Protein AF-A0A972WQ09-F1 (afdb_monomer_lite)

Foldseek 3Di:
DVPDPVVVVVVVVVVVCVVCVVVVVVVVVVVVVVVVVVVVVVVVVVVVVVVVVVVVVVVVVVVVVVVVVVVVVVVVVVVVVVVVCVVVVVVVVVVVVVVVVVVVVVVVVVVVVVVVVVVVVVVVVVVVVVVVVVCVVPDDPVNVVVVVVVVVVCVVVVVD

Radius of gyration: 64.62 Å; chains: 1; bounding box: 101×47×181 Å

Secondary structure (DSSP, 8-state):
--S-HHHHHHHHHHHHHHHHHHHHHHHHHHHHHHHHHHHHHHHHHHHHHHHHHHHHHHHHHHHHHHHHHHHHHHHHHHHHHHHHHHHHHHHHHHHHHHHHHHHHHHHHHHHHHHHHHHHHHHHHHHHHHHHHHHHHHH--HHHHHHHHHHHHHHGGGG--

Structure (mmCIF, N/CA/C/O backbone):
data_AF-A0A972WQ09-F1
#
_entry.id   AF-A0A972WQ09-F1
#
loop_
_atom_site.group_PDB
_atom_site.id
_atom_site.type_symbol
_atom_site.label_atom_id
_atom_site.label_alt_id
_atom_site.label_comp_id
_atom_site.label_asym_id
_atom_site.label_entity_id
_atom_site.label_seq_id
_atom_site.pdbx_PDB_ins_code
_atom_site.Cartn_x
_atom_site.Cartn_y
_atom_site.Cartn_z
_atom_site.occupancy
_atom_site.B_iso_or_equiv
_atom_site.auth_seq_id
_atom_site.auth_comp_id
_atom_site.auth_asym_id
_atom_site.auth_atom_id
_atom_site.pdbx_PDB_model_num
ATOM 1 N N . MET A 1 1 ? 54.941 5.471 -88.177 1.00 55.16 1 MET A N 1
ATOM 2 C CA . MET A 1 1 ? 53.816 5.392 -87.217 1.00 55.16 1 MET A CA 1
ATOM 3 C C . MET A 1 1 ? 54.076 4.464 -86.028 1.00 55.16 1 MET A C 1
ATOM 5 O O . MET A 1 1 ? 53.519 4.732 -84.980 1.00 55.16 1 MET A O 1
ATOM 9 N N . LEU A 1 2 ? 54.938 3.438 -86.129 1.00 56.62 2 LEU A N 1
ATOM 10 C CA . LEU A 1 2 ? 55.289 2.563 -84.987 1.00 56.62 2 LEU A CA 1
ATOM 11 C C . LEU A 1 2 ? 56.516 3.029 -84.166 1.00 56.62 2 LEU A C 1
ATOM 13 O O . LEU A 1 2 ? 56.843 2.420 -83.152 1.00 56.62 2 LEU A O 1
ATOM 17 N N . SER A 1 3 ? 57.178 4.114 -84.589 1.00 62.88 3 SER A N 1
ATOM 18 C CA . SER A 1 3 ? 58.371 4.697 -83.942 1.00 62.88 3 SER A CA 1
ATOM 19 C C . SER A 1 3 ? 58.084 6.022 -83.223 1.00 62.88 3 SER A C 1
ATOM 21 O O . SER A 1 3 ? 59.016 6.724 -82.847 1.00 62.88 3 SER A O 1
ATOM 23 N N . ASP A 1 4 ? 56.808 6.392 -83.089 1.00 77.75 4 ASP A N 1
ATOM 24 C CA . ASP A 1 4 ? 56.390 7.618 -82.411 1.00 77.75 4 ASP A CA 1
ATOM 25 C C . ASP A 1 4 ? 56.318 7.358 -80.892 1.00 77.75 4 ASP A C 1
ATOM 27 O O . ASP A 1 4 ? 55.552 6.479 -80.473 1.00 77.75 4 ASP A O 1
ATOM 31 N N . PRO A 1 5 ? 57.100 8.064 -80.052 1.00 79.19 5 PRO A N 1
ATOM 32 C CA . PRO A 1 5 ? 57.070 7.900 -78.599 1.00 79.19 5 PRO A CA 1
ATOM 33 C C . PRO A 1 5 ? 55.660 8.007 -78.005 1.00 79.19 5 PRO A C 1
ATOM 35 O O . PRO A 1 5 ? 55.336 7.299 -77.051 1.00 79.19 5 PRO A O 1
ATOM 38 N N . SER A 1 6 ? 54.787 8.824 -78.602 1.00 83.75 6 SER A N 1
ATOM 39 C CA . SER A 1 6 ? 53.401 8.981 -78.157 1.00 83.75 6 SER A CA 1
ATOM 40 C C . SER A 1 6 ? 52.567 7.701 -78.307 1.00 83.75 6 SER A C 1
ATOM 42 O O . SER A 1 6 ? 51.687 7.456 -77.481 1.00 83.75 6 SER A O 1
ATOM 44 N N . PHE A 1 7 ? 52.859 6.841 -79.293 1.00 86.12 7 PHE A N 1
ATOM 45 C CA . PHE A 1 7 ? 52.165 5.558 -79.469 1.00 86.12 7 PHE A CA 1
ATOM 46 C C . PHE A 1 7 ? 52.498 4.579 -78.336 1.00 86.12 7 PHE A C 1
ATOM 48 O O . PHE A 1 7 ? 51.598 3.986 -77.742 1.00 86.12 7 PHE A O 1
ATOM 55 N N . TRP A 1 8 ? 53.776 4.459 -77.968 1.00 86.25 8 TRP A N 1
ATOM 56 C CA . TRP A 1 8 ? 54.193 3.599 -76.856 1.00 86.25 8 TRP A CA 1
ATOM 57 C C . TRP A 1 8 ? 53.714 4.115 -75.494 1.00 86.25 8 TRP A C 1
ATOM 59 O O . TRP A 1 8 ? 53.351 3.307 -74.639 1.00 86.25 8 TRP A O 1
ATOM 69 N N . VAL A 1 9 ? 53.619 5.438 -75.306 1.00 88.50 9 VAL A N 1
ATOM 70 C CA . VAL A 1 9 ? 52.991 6.039 -74.114 1.00 88.50 9 VAL A CA 1
ATOM 71 C C . VAL A 1 9 ? 51.502 5.689 -74.038 1.00 88.50 9 VAL A C 1
ATOM 73 O O . VAL A 1 9 ? 51.028 5.288 -72.976 1.00 88.50 9 VAL A O 1
ATOM 76 N N . ALA A 1 10 ? 50.766 5.770 -75.150 1.00 88.56 10 ALA A N 1
ATOM 77 C CA . ALA A 1 10 ? 49.355 5.387 -75.190 1.00 88.56 10 ALA A CA 1
ATOM 78 C C . ALA A 1 10 ? 49.153 3.889 -74.888 1.00 88.56 10 ALA A C 1
ATOM 80 O O . ALA A 1 10 ? 48.276 3.535 -74.100 1.00 88.56 10 ALA A O 1
ATOM 81 N N . VAL A 1 11 ? 49.996 3.009 -75.442 1.00 89.69 11 VAL A N 1
ATOM 82 C CA . VAL 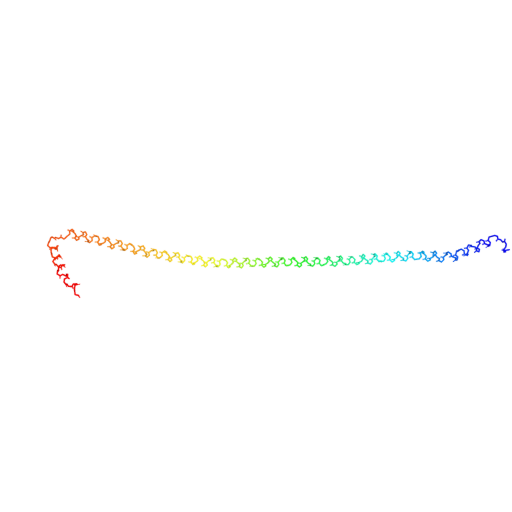A 1 11 ? 49.9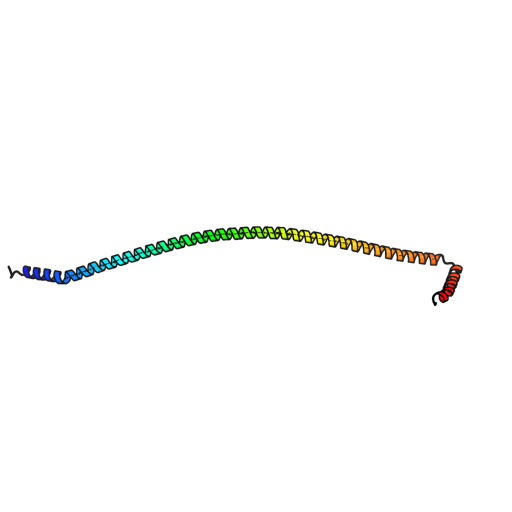61 1.563 -75.156 1.00 89.69 11 VAL A CA 1
ATOM 83 C C . VAL A 1 11 ? 50.263 1.281 -73.681 1.00 89.69 11 VAL A C 1
ATOM 85 O O . VAL A 1 11 ? 49.526 0.528 -73.047 1.00 89.69 11 VAL A O 1
ATOM 88 N N . ALA A 1 12 ? 51.290 1.913 -73.103 1.00 88.94 12 ALA A N 1
ATOM 89 C CA . ALA A 1 12 ? 51.613 1.771 -71.683 1.00 88.94 12 ALA A CA 1
ATOM 90 C C . ALA A 1 12 ? 50.489 2.297 -70.771 1.00 88.94 12 ALA A C 1
ATOM 92 O O . ALA A 1 12 ? 50.183 1.670 -69.758 1.00 88.94 12 ALA A O 1
ATOM 93 N N . PHE A 1 13 ? 49.829 3.398 -71.145 1.00 89.88 13 PHE A N 1
ATOM 94 C CA . PHE A 1 13 ? 48.686 3.956 -70.417 1.00 89.88 13 PHE A CA 1
ATOM 95 C C . PHE A 1 13 ? 47.476 3.013 -70.428 1.00 89.88 13 PHE A C 1
ATOM 97 O O . PHE A 1 13 ? 46.886 2.753 -69.379 1.00 89.88 13 PHE A O 1
ATOM 104 N N . VAL A 1 14 ? 47.136 2.442 -71.588 1.00 91.44 14 VAL A N 1
ATOM 105 C CA . VAL A 1 14 ? 46.048 1.459 -71.701 1.00 91.44 14 VAL A CA 1
ATOM 106 C C . VAL A 1 14 ? 46.384 0.184 -70.928 1.00 91.44 14 VAL A C 1
ATOM 108 O O . VAL A 1 14 ? 45.528 -0.332 -70.213 1.00 91.44 14 VAL A O 1
ATOM 111 N N . LEU A 1 15 ? 47.626 -0.301 -71.006 1.00 88.94 15 LEU A N 1
ATOM 112 C CA . LEU A 1 15 ? 48.063 -1.481 -70.257 1.00 88.94 15 LEU A CA 1
ATOM 113 C C . LEU A 1 15 ? 48.013 -1.233 -68.738 1.00 88.94 15 LEU A C 1
ATOM 115 O O . LEU A 1 15 ? 47.543 -2.083 -67.986 1.00 88.94 15 LEU A O 1
ATOM 119 N N . PHE A 1 16 ? 48.425 -0.048 -68.282 1.00 89.81 16 PHE A N 1
ATOM 120 C CA . PHE A 1 16 ? 48.321 0.364 -66.882 1.00 89.81 16 PHE A CA 1
ATOM 121 C C . PHE A 1 16 ? 46.863 0.431 -66.411 1.00 89.81 16 PHE A C 1
ATOM 123 O O . PHE A 1 16 ? 46.525 -0.140 -65.373 1.00 89.81 16 PHE A O 1
ATOM 130 N N . LEU A 1 17 ? 45.979 1.065 -67.189 1.00 89.38 17 LEU A N 1
ATOM 131 C CA . LEU A 1 17 ? 44.547 1.110 -66.890 1.00 89.38 17 LEU A CA 1
ATOM 132 C C . LEU A 1 17 ? 43.919 -0.287 -66.878 1.00 89.38 17 LEU A C 1
ATOM 134 O O . LEU A 1 17 ? 43.094 -0.566 -66.012 1.00 89.38 17 LEU A O 1
ATOM 138 N N . ALA A 1 18 ? 44.327 -1.180 -67.780 1.00 87.12 18 ALA A N 1
ATOM 139 C CA . ALA A 1 18 ? 43.844 -2.558 -67.807 1.00 87.12 18 ALA A CA 1
ATOM 140 C C . ALA A 1 18 ? 44.279 -3.347 -66.558 1.00 87.12 18 ALA A C 1
ATOM 142 O O . ALA A 1 18 ? 43.479 -4.094 -65.994 1.00 87.12 18 ALA A O 1
ATOM 143 N N . LEU A 1 19 ? 45.518 -3.153 -66.088 1.00 87.62 19 LEU A N 1
ATOM 144 C CA . LEU A 1 19 ? 46.043 -3.829 -64.897 1.00 87.62 19 LEU A CA 1
ATOM 145 C C . LEU A 1 19 ? 45.468 -3.265 -63.586 1.00 87.62 19 LEU A C 1
ATOM 147 O O . LEU A 1 19 ? 45.156 -4.026 -62.670 1.00 87.62 19 LEU A O 1
ATOM 151 N N . VAL A 1 20 ? 45.314 -1.942 -63.478 1.00 90.12 20 VAL A N 1
ATOM 152 C CA . VAL A 1 20 ? 44.920 -1.264 -62.227 1.00 90.12 20 VAL A CA 1
ATOM 153 C C . VAL A 1 20 ? 43.411 -1.029 -62.136 1.00 90.12 20 VAL A C 1
ATOM 155 O O . VAL A 1 20 ? 42.837 -1.135 -61.049 1.00 90.12 20 VAL A O 1
ATOM 158 N N . GLY A 1 21 ? 42.743 -0.768 -63.260 1.00 89.94 21 GLY A N 1
ATOM 159 C CA . GLY A 1 21 ? 41.338 -0.361 -63.314 1.00 89.94 21 GLY A CA 1
ATOM 160 C C . GLY A 1 21 ? 40.393 -1.363 -62.659 1.00 89.94 21 GLY A C 1
ATOM 161 O O . GLY A 1 21 ? 39.550 -0.967 -61.857 1.00 89.94 21 GLY A O 1
ATOM 162 N N . LYS A 1 22 ? 40.588 -2.670 -62.891 1.00 88.56 22 LYS A N 1
ATOM 163 C CA . LYS A 1 22 ? 39.770 -3.717 -62.252 1.00 88.56 22 LYS A CA 1
ATOM 164 C C . LYS A 1 22 ? 39.905 -3.705 -60.727 1.00 88.56 22 LYS A C 1
ATOM 166 O O . LYS A 1 22 ? 38.906 -3.845 -60.028 1.00 88.56 22 LYS A O 1
ATOM 171 N N . LYS A 1 23 ? 41.121 -3.528 -60.199 1.00 89.94 23 LYS A N 1
ATOM 172 C CA . LYS A 1 23 ? 41.375 -3.529 -58.749 1.00 89.94 23 LYS A CA 1
ATOM 173 C C . LYS A 1 23 ? 40.816 -2.272 -58.079 1.00 89.94 23 LYS A C 1
ATOM 175 O O . LYS A 1 23 ? 40.223 -2.377 -57.011 1.00 89.94 23 LYS A O 1
ATOM 180 N N . VAL A 1 24 ? 40.964 -1.112 -58.721 1.00 91.31 24 VAL A N 1
ATOM 181 C CA . VAL A 1 24 ? 40.404 0.160 -58.234 1.00 91.31 24 VAL A CA 1
ATOM 182 C C . VAL A 1 24 ? 38.877 0.127 -58.256 1.00 91.31 24 VAL A C 1
ATOM 184 O O . VAL A 1 24 ? 38.257 0.483 -57.259 1.00 91.31 24 VAL A O 1
ATOM 187 N N . TRP A 1 25 ? 38.268 -0.368 -59.339 1.00 90.00 25 TRP A N 1
ATOM 188 C CA . TRP A 1 25 ? 36.813 -0.514 -59.434 1.00 90.00 25 TRP A CA 1
ATOM 189 C C . TRP A 1 25 ? 36.265 -1.447 -58.351 1.00 90.00 25 TRP A C 1
ATOM 191 O O . TRP A 1 25 ? 35.299 -1.108 -57.667 1.00 90.00 25 TRP A O 1
ATOM 201 N N . LEU A 1 26 ? 36.895 -2.613 -58.165 1.00 91.75 26 LEU A N 1
ATOM 202 C CA . LEU A 1 26 ? 36.475 -3.587 -57.157 1.00 91.75 26 LEU A CA 1
ATOM 203 C C . LEU A 1 26 ? 36.593 -3.016 -55.734 1.00 91.75 26 LEU A C 1
ATOM 205 O O . LEU A 1 26 ? 35.687 -3.186 -54.930 1.00 91.75 26 LEU A O 1
ATOM 209 N N . ALA A 1 27 ? 37.680 -2.301 -55.425 1.00 93.25 27 ALA A N 1
ATOM 210 C CA . ALA A 1 27 ? 37.861 -1.673 -54.117 1.00 93.25 27 ALA A CA 1
ATOM 211 C C . ALA A 1 27 ? 36.846 -0.543 -53.863 1.00 93.25 27 ALA A C 1
ATOM 213 O O . ALA A 1 27 ? 36.290 -0.448 -52.768 1.00 93.25 27 ALA A O 1
ATOM 214 N N . ALA A 1 28 ? 36.576 0.293 -54.872 1.00 93.00 28 ALA A N 1
ATOM 215 C CA . ALA A 1 28 ? 35.602 1.377 -54.773 1.00 93.00 28 ALA A CA 1
ATOM 216 C C . ALA A 1 28 ? 34.180 0.844 -54.536 1.00 93.00 28 ALA A C 1
ATOM 218 O O . ALA A 1 28 ? 33.527 1.260 -53.580 1.00 93.00 28 ALA A O 1
ATOM 219 N N . THR A 1 29 ? 33.733 -0.116 -55.351 1.00 93.88 29 THR A N 1
ATOM 220 C CA . THR A 1 29 ? 32.414 -0.760 -55.199 1.00 93.88 29 THR A CA 1
ATOM 221 C C . THR A 1 29 ? 32.279 -1.473 -53.857 1.00 93.88 29 THR A C 1
ATOM 223 O O . THR A 1 29 ? 31.338 -1.182 -53.126 1.00 93.88 29 THR A O 1
ATOM 226 N N . ALA A 1 30 ? 33.274 -2.266 -53.448 1.00 95.38 30 ALA A N 1
ATOM 227 C CA . ALA A 1 30 ? 33.256 -2.937 -52.148 1.00 95.38 30 ALA A CA 1
ATOM 228 C C . ALA A 1 30 ? 33.138 -1.954 -50.967 1.00 95.38 30 ALA A C 1
ATOM 230 O O . ALA A 1 30 ? 32.421 -2.222 -50.007 1.00 95.38 30 ALA A O 1
ATOM 231 N N . SER A 1 31 ? 33.810 -0.797 -51.026 1.00 94.81 31 SER A N 1
ATOM 232 C CA . SER A 1 31 ? 33.703 0.219 -49.968 1.00 94.81 31 SER A CA 1
A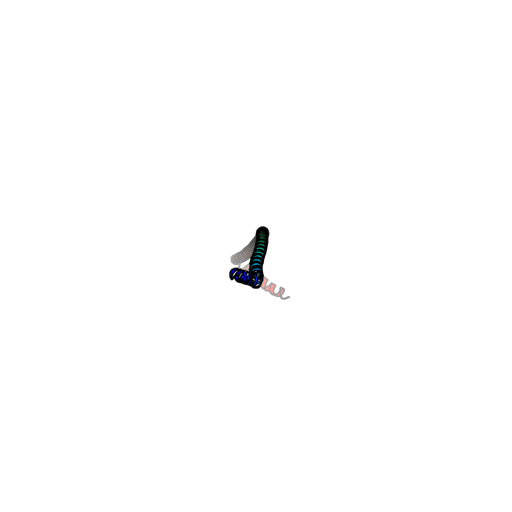TOM 233 C C . SER A 1 31 ? 32.331 0.901 -49.906 1.00 94.81 31 SER A C 1
ATOM 235 O O . SER A 1 31 ? 31.871 1.254 -48.819 1.00 94.81 31 SER A O 1
ATOM 237 N N . LEU A 1 32 ? 31.675 1.087 -51.057 1.00 95.31 32 LEU A N 1
ATOM 238 C CA . LEU A 1 32 ? 30.330 1.655 -51.133 1.00 95.31 32 LEU A CA 1
ATOM 239 C C . LEU A 1 32 ? 29.292 0.646 -50.637 1.00 95.31 32 LEU A C 1
ATOM 241 O O . LEU A 1 32 ? 28.435 1.020 -49.840 1.00 95.31 32 LEU A O 1
ATOM 245 N N . ASP A 1 33 ? 29.427 -0.623 -51.027 1.00 95.88 33 ASP A N 1
ATOM 246 C CA . ASP A 1 33 ? 28.561 -1.712 -50.569 1.00 95.88 33 ASP A CA 1
ATOM 247 C C . ASP A 1 33 ? 28.682 -1.914 -49.053 1.00 95.88 33 ASP A C 1
ATOM 249 O O . ASP A 1 33 ? 27.671 -1.996 -48.359 1.00 95.88 33 ASP A O 1
ATOM 253 N N . ALA A 1 34 ? 29.905 -1.888 -48.506 1.00 96.50 34 ALA A N 1
ATOM 254 C CA . ALA A 1 34 ? 30.127 -1.972 -47.062 1.00 96.50 34 ALA A CA 1
ATOM 255 C C . ALA A 1 34 ? 29.438 -0.828 -46.299 1.00 96.50 34 ALA A C 1
ATOM 257 O O . ALA A 1 34 ? 28.820 -1.057 -45.261 1.00 96.50 34 ALA A O 1
ATOM 258 N N . ARG A 1 35 ? 29.497 0.404 -46.825 1.00 96.25 35 ARG A N 1
ATOM 259 C CA . ARG A 1 35 ? 28.786 1.548 -46.232 1.00 96.25 35 ARG A CA 1
ATOM 260 C C . ARG A 1 35 ? 27.271 1.410 -46.350 1.00 96.25 35 ARG A C 1
ATOM 262 O O . ARG A 1 35 ? 26.563 1.781 -45.419 1.00 96.25 35 ARG A O 1
ATOM 269 N N . ALA A 1 36 ? 26.770 0.910 -47.477 1.00 96.50 36 ALA A N 1
ATOM 270 C CA . ALA A 1 36 ? 25.342 0.691 -47.678 1.00 96.50 36 ALA A CA 1
ATOM 271 C C . ALA A 1 36 ? 24.795 -0.352 -46.690 1.00 96.50 36 ALA A C 1
ATOM 273 O O . ALA A 1 36 ? 23.769 -0.102 -46.057 1.00 96.50 36 ALA A O 1
ATOM 274 N N . GLU A 1 37 ? 25.510 -1.463 -46.499 1.00 97.44 37 GLU A N 1
ATOM 275 C CA . GLU A 1 37 ? 25.176 -2.484 -45.499 1.00 97.44 37 GLU A CA 1
ATOM 276 C C . GLU A 1 37 ? 25.248 -1.932 -44.069 1.00 97.44 37 GLU A C 1
ATOM 278 O O . GLU A 1 37 ? 24.321 -2.140 -43.292 1.00 97.44 37 GLU A O 1
ATOM 283 N N . GLU A 1 38 ? 26.272 -1.145 -43.723 1.00 97.38 38 GLU A N 1
ATOM 284 C CA . GLU A 1 38 ? 26.364 -0.515 -42.398 1.00 97.38 38 GLU A CA 1
ATOM 285 C C . GLU A 1 38 ? 25.181 0.430 -42.124 1.00 97.38 38 GLU A C 1
ATOM 287 O O . GLU A 1 38 ? 24.591 0.407 -41.041 1.00 97.38 38 GLU A O 1
ATOM 292 N N . ILE A 1 39 ? 24.805 1.262 -43.101 1.00 96.81 39 ILE A N 1
ATOM 293 C CA . ILE A 1 39 ? 23.660 2.176 -42.977 1.00 96.81 39 ILE A CA 1
ATOM 294 C C . ILE A 1 39 ? 22.359 1.387 -42.843 1.00 96.81 39 ILE A C 1
ATOM 296 O O . ILE A 1 39 ? 21.518 1.732 -42.014 1.00 96.81 39 ILE A O 1
ATOM 300 N N . LYS A 1 40 ? 22.192 0.327 -43.637 1.00 97.25 40 LYS A N 1
ATOM 301 C CA . LYS A 1 40 ? 21.017 -0.540 -43.573 1.00 97.25 40 LYS A CA 1
ATOM 302 C C . LYS A 1 40 ? 20.902 -1.214 -42.206 1.00 97.25 40 LYS A C 1
ATOM 304 O O . LYS A 1 40 ? 19.848 -1.113 -41.588 1.00 97.25 40 LYS A O 1
ATOM 309 N N . ALA A 1 41 ? 21.992 -1.787 -41.696 1.00 97.75 41 ALA A N 1
ATOM 310 C CA . ALA A 1 41 ? 22.037 -2.400 -40.373 1.00 97.75 41 ALA A CA 1
ATOM 311 C C . ALA A 1 41 ? 21.663 -1.401 -39.266 1.00 97.75 41 ALA A C 1
ATOM 313 O O . ALA A 1 41 ? 20.798 -1.694 -38.446 1.00 97.75 41 ALA A O 1
ATOM 314 N N . LYS A 1 42 ? 22.225 -0.183 -39.294 1.00 96.75 42 LYS A N 1
ATOM 315 C CA . LYS A 1 42 ? 21.880 0.880 -38.331 1.00 96.75 42 LYS A CA 1
ATOM 316 C C . LYS A 1 42 ? 20.420 1.320 -38.424 1.00 96.75 42 LYS A C 1
ATOM 318 O O . LYS A 1 42 ? 19.802 1.619 -37.406 1.00 96.75 42 LYS A O 1
ATOM 323 N N . LEU A 1 43 ? 19.859 1.399 -39.633 1.00 97.50 43 LEU A N 1
ATOM 324 C CA . LEU A 1 43 ? 18.450 1.746 -39.829 1.00 97.50 43 LEU A CA 1
ATOM 325 C C . LEU A 1 43 ? 17.519 0.647 -39.312 1.00 97.50 43 LEU A C 1
ATOM 327 O O . LEU A 1 43 ? 16.483 0.966 -38.732 1.00 97.50 43 LEU A O 1
ATOM 331 N N . ASP A 1 44 ? 17.872 -0.618 -39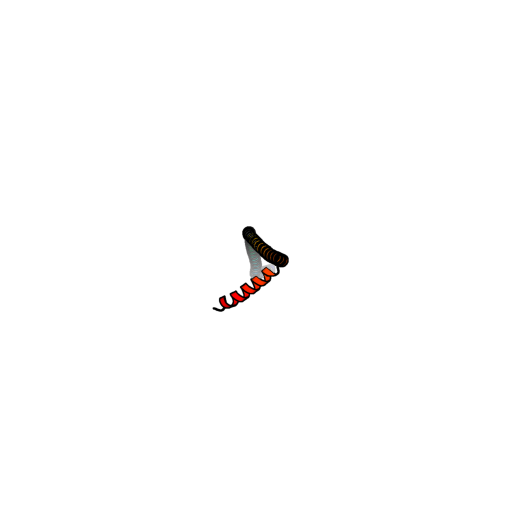.518 1.00 97.56 44 ASP A N 1
ATOM 332 C CA . ASP A 1 44 ? 17.082 -1.751 -39.042 1.00 97.56 44 ASP A CA 1
ATOM 333 C C . ASP A 1 44 ? 17.159 -1.878 -37.512 1.00 97.56 44 ASP A C 1
ATOM 335 O O . ASP A 1 44 ? 16.122 -2.031 -36.866 1.00 97.56 44 ASP A O 1
ATOM 339 N N . GLU A 1 45 ? 18.335 -1.666 -36.915 1.00 97.31 45 GLU A N 1
ATOM 340 C CA . GLU A 1 45 ? 18.507 -1.571 -35.459 1.00 97.31 45 GLU A CA 1
ATOM 341 C C . GLU A 1 45 ? 17.695 -0.407 -34.871 1.00 97.31 45 GLU A C 1
ATOM 343 O O . GLU A 1 45 ? 16.951 -0.580 -33.907 1.00 97.31 45 GLU A O 1
ATOM 348 N N . ALA A 1 46 ? 17.753 0.780 -35.485 1.00 96.94 46 ALA A N 1
ATOM 349 C CA . ALA A 1 46 ? 16.976 1.933 -35.033 1.00 96.94 46 ALA A CA 1
ATOM 350 C C . ALA A 1 46 ? 15.459 1.690 -35.119 1.00 96.94 46 ALA A C 1
ATOM 352 O O . ALA A 1 46 ? 14.707 2.162 -34.261 1.00 96.94 46 ALA A O 1
ATOM 353 N N . LYS A 1 47 ? 14.989 0.957 -36.138 1.00 97.44 47 LYS A N 1
ATOM 354 C CA . LYS A 1 47 ? 13.581 0.548 -36.242 1.00 97.44 47 LYS A CA 1
ATOM 355 C C . LYS A 1 47 ? 13.205 -0.430 -35.136 1.00 97.44 47 LYS A C 1
ATOM 357 O O . LYS A 1 47 ? 12.199 -0.181 -34.476 1.00 97.44 47 LYS A O 1
ATOM 362 N N . GLN A 1 48 ? 14.009 -1.469 -34.903 1.00 97.81 48 GLN A N 1
ATOM 363 C CA . GLN A 1 48 ? 13.773 -2.428 -33.820 1.00 97.81 48 GLN A CA 1
ATOM 364 C C . GLN A 1 48 ? 13.724 -1.728 -32.464 1.00 97.81 48 GLN A C 1
ATOM 366 O O . GLN A 1 48 ? 12.746 -1.869 -31.737 1.00 97.81 48 GLN A O 1
ATOM 371 N N . LEU A 1 49 ? 14.702 -0.870 -32.168 1.00 97.31 49 LEU A N 1
ATOM 372 C CA . LEU A 1 49 ? 14.738 -0.120 -30.915 1.00 97.31 49 LEU A CA 1
ATOM 373 C C . LEU A 1 49 ? 13.504 0.778 -30.746 1.00 97.31 49 LEU A C 1
ATOM 375 O O . LEU A 1 49 ? 12.969 0.922 -29.645 1.00 97.31 49 LEU A O 1
ATOM 379 N N . ARG A 1 50 ? 13.013 1.377 -31.838 1.00 97.25 50 ARG A N 1
ATOM 380 C CA . ARG A 1 50 ? 11.782 2.175 -31.812 1.00 97.25 50 ARG A CA 1
ATOM 381 C C . ARG A 1 50 ? 10.555 1.312 -31.523 1.00 97.25 50 ARG A C 1
ATOM 383 O O . ARG A 1 50 ? 9.702 1.737 -30.747 1.00 97.25 50 ARG A O 1
ATOM 390 N N . GLU A 1 51 ? 10.447 0.147 -32.150 1.00 97.56 51 GLU A N 1
ATOM 391 C CA . GLU A 1 51 ? 9.347 -0.795 -31.924 1.00 97.56 51 GLU A CA 1
ATOM 392 C C . GLU A 1 51 ? 9.355 -1.323 -30.486 1.00 97.56 51 GLU A C 1
ATOM 394 O O . GLU A 1 51 ? 8.322 -1.290 -29.817 1.00 97.56 51 GLU A O 1
ATOM 399 N N . GLU A 1 52 ? 10.523 -1.693 -29.961 1.00 96.88 52 GLU A N 1
ATOM 400 C CA . GLU A 1 52 ? 10.700 -2.106 -28.568 1.00 96.88 52 GLU A CA 1
ATOM 401 C C . GLU A 1 52 ? 10.325 -0.990 -27.591 1.00 96.88 52 GLU A C 1
ATOM 403 O O . GLU A 1 52 ? 9.574 -1.222 -26.643 1.00 96.88 52 GLU A O 1
ATOM 408 N N . ALA A 1 53 ? 10.765 0.247 -27.840 1.00 97.19 53 ALA A N 1
ATOM 409 C CA . ALA A 1 53 ? 10.406 1.393 -27.009 1.00 97.19 53 ALA A CA 1
ATOM 410 C C . ALA A 1 53 ? 8.893 1.675 -27.030 1.00 97.19 53 ALA A C 1
ATOM 412 O O . ALA A 1 53 ? 8.299 1.998 -25.997 1.00 97.19 53 ALA A O 1
ATOM 413 N N . GLN A 1 54 ? 8.245 1.535 -28.191 1.00 97.38 54 GLN A N 1
ATOM 414 C CA . GLN A 1 54 ? 6.794 1.677 -28.318 1.00 97.38 54 GLN A CA 1
ATOM 415 C C . GLN A 1 54 ? 6.049 0.561 -27.578 1.00 97.38 54 GLN A C 1
ATOM 417 O O . GLN A 1 54 ? 5.098 0.849 -26.846 1.00 97.38 54 GLN A O 1
ATOM 422 N N . ALA A 1 55 ? 6.502 -0.686 -27.706 1.00 97.38 55 ALA A N 1
ATOM 423 C CA . ALA A 1 55 ? 5.938 -1.830 -26.998 1.00 97.38 55 ALA A CA 1
ATOM 424 C C . ALA A 1 55 ? 6.105 -1.693 -25.476 1.00 97.38 55 ALA A C 1
ATOM 426 O O . ALA A 1 55 ? 5.145 -1.885 -24.726 1.00 97.38 55 ALA A O 1
ATOM 427 N N . ALA A 1 56 ? 7.288 -1.282 -25.016 1.00 96.88 56 ALA A N 1
ATOM 428 C CA . ALA A 1 56 ? 7.566 -1.015 -23.610 1.00 96.88 56 ALA A CA 1
ATOM 429 C C . ALA A 1 56 ? 6.655 0.091 -23.068 1.00 96.88 56 ALA A C 1
ATOM 431 O O . ALA A 1 56 ? 6.002 -0.099 -22.043 1.00 96.88 56 ALA A O 1
ATOM 432 N N . LYS A 1 57 ? 6.528 1.218 -23.783 1.00 96.56 57 LYS A N 1
ATOM 433 C CA . LYS A 1 57 ? 5.623 2.311 -23.399 1.00 96.56 57 LYS A CA 1
ATOM 434 C C . LYS A 1 57 ? 4.174 1.836 -23.288 1.00 96.56 57 LYS A C 1
ATOM 436 O O . LYS A 1 57 ? 3.512 2.156 -22.303 1.00 96.56 57 LYS A O 1
ATOM 441 N N . ALA A 1 58 ? 3.688 1.064 -24.258 1.00 97.50 58 ALA A N 1
ATOM 442 C CA . ALA A 1 58 ? 2.330 0.529 -24.233 1.00 97.50 58 ALA A CA 1
ATOM 443 C C . ALA A 1 58 ? 2.109 -0.430 -23.050 1.00 97.50 58 ALA A C 1
ATOM 445 O O . ALA A 1 58 ? 1.067 -0.370 -22.396 1.00 97.50 58 ALA A O 1
ATOM 446 N N . ASN A 1 59 ? 3.093 -1.279 -22.734 1.00 97.38 59 ASN A N 1
ATOM 447 C CA . ASN A 1 59 ? 3.051 -2.139 -21.551 1.00 97.38 59 ASN A CA 1
ATOM 448 C C . ASN A 1 59 ? 3.027 -1.328 -20.252 1.00 97.38 59 ASN A C 1
ATOM 450 O O . ASN A 1 59 ? 2.204 -1.617 -19.390 1.00 97.38 59 ASN A O 1
ATOM 454 N N . PHE A 1 60 ? 3.862 -0.293 -20.123 1.00 96.56 60 PHE A N 1
ATOM 455 C CA . PHE A 1 60 ? 3.857 0.576 -18.944 1.00 96.56 60 PHE A CA 1
ATOM 456 C C . PHE A 1 60 ? 2.530 1.311 -18.767 1.00 96.56 60 PHE A C 1
ATOM 458 O O . PHE A 1 60 ? 2.025 1.381 -17.654 1.00 96.56 60 PHE A O 1
ATOM 465 N N . GLN A 1 61 ? 1.938 1.820 -19.848 1.00 97.19 61 GLN A N 1
ATOM 466 C CA . GLN A 1 61 ? 0.628 2.474 -19.788 1.00 97.19 61 GLN A CA 1
ATOM 467 C C . GLN A 1 61 ? -0.477 1.506 -19.356 1.00 97.19 61 GLN A C 1
ATOM 469 O O . GLN A 1 61 ? -1.337 1.877 -18.561 1.00 97.19 61 GLN A O 1
ATOM 474 N N . ARG A 1 62 ? -0.439 0.259 -19.843 1.00 97.25 62 ARG A N 1
ATOM 475 C CA . ARG A 1 62 ? -1.378 -0.785 -19.416 1.00 97.25 62 ARG A CA 1
ATOM 476 C C . ARG A 1 62 ? -1.196 -1.112 -17.938 1.00 97.25 62 ARG A C 1
ATOM 478 O O . ARG A 1 62 ? -2.150 -1.008 -17.185 1.00 97.25 62 ARG A O 1
ATOM 485 N N . LEU A 1 63 ? 0.039 -1.389 -17.522 1.00 97.06 63 LEU A N 1
ATOM 486 C CA . LEU A 1 63 ? 0.363 -1.692 -16.130 1.00 97.06 63 LEU A CA 1
ATOM 487 C C . LEU A 1 63 ? -0.020 -0.546 -15.188 1.00 97.06 63 LEU A C 1
ATOM 489 O O . LEU A 1 63 ? -0.515 -0.792 -14.097 1.00 97.06 63 LEU A O 1
ATOM 493 N N . GLN A 1 64 ? 0.183 0.705 -15.607 1.00 97.19 64 GLN A N 1
ATOM 494 C CA . GLN A 1 64 ? -0.226 1.874 -14.836 1.00 97.19 64 GLN A CA 1
ATOM 495 C C . GLN A 1 64 ? -1.743 1.913 -14.642 1.00 97.19 64 GLN A C 1
ATOM 497 O O . GLN A 1 64 ? -2.195 2.162 -13.529 1.00 97.19 64 GLN A O 1
ATOM 502 N N . ARG A 1 65 ? -2.525 1.674 -15.701 1.00 97.00 65 ARG A N 1
ATOM 503 C CA . ARG A 1 65 ? -3.988 1.636 -15.600 1.00 97.00 65 ARG A CA 1
ATOM 504 C C . ARG A 1 65 ? -4.445 0.494 -14.696 1.00 97.00 65 ARG A C 1
ATOM 506 O O . ARG A 1 65 ? -5.214 0.740 -13.778 1.00 97.00 65 ARG A O 1
ATOM 513 N N . ASP A 1 66 ? -3.916 -0.705 -14.909 1.00 97.19 66 ASP A N 1
ATOM 514 C CA . ASP A 1 66 ? -4.284 -1.885 -14.125 1.00 97.19 66 ASP A CA 1
ATOM 515 C C . ASP A 1 66 ? -3.916 -1.689 -12.635 1.00 97.19 66 ASP A C 1
ATOM 517 O O . ASP A 1 66 ? -4.671 -2.064 -11.743 1.00 97.19 66 ASP A O 1
ATOM 521 N N . ALA A 1 67 ? -2.789 -1.025 -12.341 1.00 97.00 67 ALA A N 1
ATOM 522 C CA . ALA A 1 67 ? -2.400 -0.673 -10.975 1.00 97.00 67 ALA A CA 1
ATOM 523 C C . ALA A 1 67 ? -3.323 0.378 -10.336 1.00 97.00 67 ALA A C 1
ATOM 525 O O . ALA A 1 67 ? -3.575 0.309 -9.133 1.00 97.00 67 ALA A O 1
ATOM 526 N N . LEU A 1 68 ? -3.817 1.351 -11.111 1.00 96.81 68 LEU A N 1
ATOM 527 C CA . LEU A 1 68 ? -4.794 2.331 -10.630 1.00 96.81 68 LEU A CA 1
ATOM 528 C C . LEU A 1 68 ? -6.139 1.665 -10.327 1.00 96.81 68 LEU A C 1
ATOM 530 O O . LEU A 1 68 ? -6.684 1.892 -9.251 1.00 96.81 68 LEU A O 1
ATOM 534 N N . GLU A 1 69 ? -6.626 0.800 -11.219 1.00 97.50 69 GLU A N 1
ATOM 535 C CA . GLU A 1 69 ? -7.855 0.022 -11.009 1.00 97.50 69 GLU A CA 1
ATOM 536 C C . GLU A 1 69 ? -7.739 -0.863 -9.757 1.00 97.50 69 GLU A C 1
ATOM 538 O O . GLU A 1 69 ? -8.603 -0.817 -8.883 1.00 97.50 69 GLU A O 1
ATOM 543 N N . ALA A 1 70 ? -6.622 -1.582 -9.598 1.00 97.12 70 ALA A N 1
ATOM 544 C CA . ALA A 1 70 ? -6.368 -2.387 -8.405 1.00 97.12 70 ALA A CA 1
ATOM 545 C C . ALA A 1 70 ? -6.301 -1.537 -7.123 1.00 97.12 70 ALA A C 1
ATOM 547 O O . ALA A 1 70 ? -6.792 -1.947 -6.073 1.00 97.12 70 ALA A O 1
ATOM 548 N N . ALA A 1 71 ? -5.708 -0.340 -7.179 1.00 97.12 71 ALA A N 1
ATOM 549 C CA . ALA A 1 71 ? -5.668 0.565 -6.033 1.00 97.12 71 ALA A CA 1
ATOM 550 C C . ALA A 1 71 ? -7.069 1.075 -5.652 1.00 97.12 71 ALA A C 1
ATOM 552 O O . ALA A 1 71 ? -7.391 1.151 -4.464 1.00 97.12 71 ALA A O 1
ATOM 553 N N . GLU A 1 72 ? -7.908 1.403 -6.637 1.00 97.44 72 GLU A N 1
ATOM 554 C CA . GLU A 1 72 ? -9.304 1.787 -6.413 1.00 97.44 72 GLU A CA 1
ATOM 555 C C . GLU A 1 72 ? -10.113 0.640 -5.799 1.00 97.44 72 GLU A C 1
ATOM 557 O O . GLU A 1 72 ? -10.841 0.863 -4.828 1.00 97.44 72 GLU A O 1
ATOM 562 N N . GLU A 1 73 ? -9.929 -0.586 -6.288 1.00 97.81 73 GLU A N 1
ATOM 563 C CA . GLU A 1 73 ? -10.560 -1.793 -5.748 1.00 97.81 73 GLU A CA 1
ATOM 564 C C . GLU A 1 73 ? -10.131 -2.060 -4.296 1.00 97.81 73 GLU A C 1
ATOM 566 O O . GLU A 1 73 ? -10.980 -2.263 -3.424 1.00 97.81 73 GLU A O 1
ATOM 571 N N . ILE A 1 74 ? -8.832 -1.960 -3.989 1.00 97.62 74 ILE A N 1
ATOM 572 C CA . ILE A 1 74 ? -8.313 -2.083 -2.616 1.00 97.62 74 ILE A CA 1
ATOM 573 C C . ILE A 1 74 ? -8.944 -1.028 -1.701 1.00 97.62 74 ILE A C 1
ATOM 575 O O . ILE A 1 74 ? -9.351 -1.339 -0.580 1.00 97.62 74 ILE A O 1
ATOM 579 N N . LEU A 1 75 ? -9.044 0.225 -2.156 1.00 97.88 75 LEU A N 1
ATOM 580 C CA . LEU A 1 75 ? -9.652 1.301 -1.373 1.00 97.88 75 LEU A CA 1
ATOM 581 C C . LEU A 1 75 ? -11.155 1.092 -1.168 1.00 97.88 75 LEU A C 1
ATOM 583 O O . LEU A 1 75 ? -11.664 1.400 -0.087 1.00 97.88 75 LEU A O 1
ATOM 587 N N . ALA A 1 76 ? -11.866 0.589 -2.176 1.00 97.75 76 ALA A N 1
ATOM 588 C CA . ALA A 1 76 ? -13.281 0.258 -2.071 1.00 97.75 76 ALA A CA 1
ATOM 589 C C . ALA A 1 76 ? -13.503 -0.860 -1.044 1.00 97.75 76 ALA A C 1
ATOM 591 O O . ALA A 1 76 ? -14.266 -0.667 -0.094 1.00 97.75 76 ALA A O 1
ATOM 592 N N . HIS A 1 77 ? -12.756 -1.961 -1.155 1.00 97.50 77 HIS A N 1
ATOM 593 C CA . HIS A 1 77 ? -12.808 -3.064 -0.196 1.00 97.50 77 HIS A CA 1
ATOM 594 C C . HIS A 1 77 ? -12.439 -2.626 1.220 1.00 97.50 77 HIS A C 1
ATOM 596 O O . HIS A 1 77 ? -13.136 -2.971 2.171 1.00 97.50 77 HIS A O 1
ATOM 602 N N . ALA A 1 78 ? -11.391 -1.817 1.389 1.00 97.25 78 ALA A N 1
ATOM 603 C CA . ALA A 1 78 ? -11.001 -1.316 2.704 1.00 97.25 78 ALA A CA 1
ATOM 604 C C . ALA A 1 78 ? -12.101 -0.453 3.348 1.00 97.25 78 ALA A C 1
ATOM 606 O O . ALA A 1 78 ? -12.317 -0.526 4.560 1.00 97.25 78 ALA A O 1
ATOM 607 N N . LYS A 1 79 ? -12.817 0.358 2.557 1.00 97.62 79 LYS A N 1
ATOM 608 C CA . LYS A 1 79 ? -13.951 1.159 3.045 1.00 97.62 79 LYS A CA 1
ATOM 609 C C . LYS A 1 79 ? -15.138 0.287 3.434 1.00 97.62 79 LYS A C 1
ATOM 611 O O . LYS A 1 79 ? -15.717 0.520 4.493 1.00 97.62 79 LYS A O 1
ATOM 616 N N . GLU A 1 80 ? -15.486 -0.693 2.607 1.00 97.88 80 GLU A N 1
ATOM 617 C CA . GLU A 1 80 ? -16.564 -1.641 2.899 1.00 97.88 80 GLU A CA 1
ATOM 618 C C . GLU A 1 80 ? -16.260 -2.436 4.176 1.00 97.88 80 GLU A C 1
ATOM 620 O O . GLU A 1 80 ? -17.085 -2.501 5.088 1.00 97.88 80 GLU A O 1
ATOM 625 N N . GLU A 1 81 ? -15.035 -2.943 4.301 1.00 97.25 81 GLU A N 1
ATOM 626 C CA . GLU A 1 81 ? -14.576 -3.668 5.482 1.00 97.25 81 GLU A CA 1
ATOM 627 C C . GLU A 1 81 ? -14.614 -2.785 6.733 1.00 97.25 81 GLU A C 1
ATOM 629 O O . GLU A 1 81 ? -15.116 -3.193 7.779 1.00 97.25 81 GLU A O 1
ATOM 634 N N . ALA A 1 82 ? -14.152 -1.536 6.631 1.00 97.25 82 ALA A N 1
ATOM 635 C CA . ALA A 1 82 ? -14.218 -0.584 7.733 1.00 97.25 82 ALA A CA 1
ATOM 636 C C . ALA A 1 82 ? -15.664 -0.296 8.164 1.00 97.25 82 ALA A C 1
ATOM 638 O O . ALA A 1 82 ? -15.935 -0.194 9.362 1.00 97.25 82 ALA A O 1
ATOM 639 N N . GLN A 1 83 ? -16.600 -0.180 7.217 1.00 97.50 83 GLN A N 1
ATOM 640 C CA . GLN A 1 83 ? -18.023 -0.015 7.521 1.00 97.50 83 GLN A CA 1
ATOM 641 C C . GLN A 1 83 ? -18.601 -1.258 8.201 1.00 97.50 83 GLN A C 1
ATOM 643 O O . GLN A 1 83 ? -19.286 -1.127 9.216 1.00 97.50 83 GLN A O 1
ATOM 648 N N . ARG A 1 84 ? -18.275 -2.457 7.706 1.00 97.69 84 ARG A N 1
ATOM 649 C CA . ARG A 1 84 ? -18.697 -3.724 8.314 1.00 97.69 84 ARG A CA 1
ATOM 650 C C . ARG A 1 84 ? -18.175 -3.862 9.741 1.00 97.69 84 ARG A C 1
ATOM 652 O O . ARG A 1 84 ? -18.959 -4.105 10.655 1.00 97.69 84 ARG A O 1
ATOM 659 N N . MET A 1 85 ? -16.881 -3.625 9.956 1.00 97.19 85 MET A N 1
ATOM 660 C CA . MET A 1 85 ? -16.269 -3.662 11.286 1.00 97.19 85 MET A CA 1
ATOM 661 C C . MET A 1 85 ? -16.897 -2.647 12.241 1.00 97.19 85 MET A C 1
ATOM 663 O O . MET A 1 85 ? -17.108 -2.968 13.410 1.00 97.19 85 MET A O 1
ATOM 667 N N . ARG A 1 86 ? -17.216 -1.434 11.768 1.00 97.06 86 ARG A N 1
ATOM 668 C CA . ARG A 1 86 ? -17.919 -0.430 12.580 1.00 97.06 86 ARG A CA 1
ATOM 669 C C . ARG A 1 86 ? -19.308 -0.913 12.980 1.00 97.06 86 ARG A C 1
ATOM 671 O O . ARG A 1 86 ? -19.603 -0.924 14.168 1.00 97.06 86 ARG A O 1
ATOM 678 N N . ALA A 1 87 ? -20.111 -1.382 12.027 1.00 97.38 87 ALA A N 1
ATOM 679 C CA . ALA A 1 87 ? -21.460 -1.871 12.300 1.00 97.38 87 ALA A CA 1
ATOM 680 C C . ALA A 1 87 ? -21.460 -3.084 13.251 1.00 97.38 87 A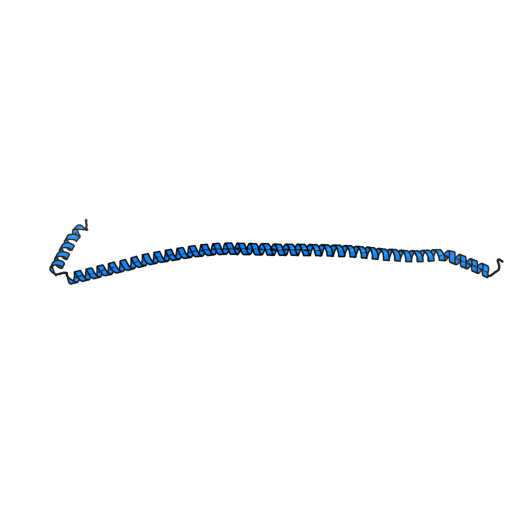LA A C 1
ATOM 682 O O . ALA A 1 87 ? -22.277 -3.176 14.166 1.00 97.38 87 ALA A O 1
ATOM 683 N N . GLU A 1 88 ? -20.527 -4.021 13.074 1.00 97.19 88 GLU A N 1
ATOM 684 C CA . GLU A 1 88 ? -20.351 -5.142 14.002 1.00 97.19 88 GLU A CA 1
ATOM 685 C C . GLU A 1 88 ? -19.868 -4.688 15.382 1.00 97.19 88 GLU A C 1
ATOM 687 O O . GLU A 1 88 ? -20.318 -5.219 16.400 1.00 97.19 88 GLU A O 1
ATOM 692 N N . GLY A 1 89 ? -18.954 -3.718 15.426 1.00 97.25 89 GLY A N 1
ATOM 693 C CA . GLY A 1 89 ? -18.446 -3.119 16.654 1.00 97.25 89 GLY A CA 1
ATOM 694 C C . GLY A 1 89 ? -19.549 -2.438 17.457 1.00 97.25 89 GLY A C 1
ATOM 695 O O . GLY A 1 89 ? -19.667 -2.692 18.653 1.00 97.25 89 GLY A O 1
ATOM 696 N N . GLU A 1 90 ? -20.397 -1.650 16.796 1.00 97.00 90 GLU A N 1
ATOM 697 C CA . GLU A 1 90 ? -21.566 -0.998 17.394 1.00 97.00 90 GLU A CA 1
ATOM 698 C C . GLU A 1 90 ? -22.539 -2.027 17.976 1.00 97.00 90 GLU A C 1
ATOM 700 O O . GLU A 1 90 ? -22.864 -1.948 19.159 1.00 97.00 90 GLU A O 1
ATOM 705 N N . LYS A 1 91 ? -22.905 -3.069 17.214 1.00 97.31 91 LYS A N 1
ATOM 706 C CA . LYS A 1 91 ? -23.773 -4.153 17.715 1.00 97.31 91 LYS A CA 1
ATOM 707 C C . LYS A 1 91 ? -23.178 -4.872 18.926 1.00 97.31 91 LYS A C 1
ATOM 709 O O . LYS A 1 91 ? -23.881 -5.179 19.889 1.00 97.31 91 LYS A O 1
ATOM 714 N N . LYS A 1 92 ? -21.875 -5.171 18.896 1.00 97.12 92 LYS A N 1
ATOM 715 C CA . LYS A 1 92 ? -21.180 -5.820 20.021 1.00 97.12 92 LYS A CA 1
ATOM 716 C C . LYS A 1 92 ? -21.137 -4.913 21.247 1.00 97.12 92 LYS A C 1
ATOM 718 O O . LYS A 1 92 ? -21.306 -5.412 22.361 1.00 97.12 92 LYS A O 1
ATOM 723 N N . LEU A 1 93 ? -20.913 -3.615 21.047 1.00 97.06 93 LEU A N 1
ATOM 724 C CA . LEU A 1 93 ? -20.890 -2.622 22.113 1.00 97.06 93 LEU A CA 1
ATOM 725 C C . LEU A 1 93 ? -22.270 -2.481 22.756 1.00 97.06 93 LEU A C 1
ATOM 727 O O . LEU A 1 93 ? -22.366 -2.576 23.975 1.00 97.06 93 LEU A O 1
ATOM 731 N N . GLU A 1 94 ? -23.325 -2.342 21.957 1.00 97.25 94 GLU A N 1
ATOM 732 C CA . GLU A 1 94 ? -24.709 -2.268 22.432 1.00 97.25 94 GLU A CA 1
ATOM 733 C C . GLU A 1 94 ? -25.077 -3.510 23.254 1.00 97.25 94 GLU A C 1
ATOM 735 O O . GLU A 1 94 ? -25.509 -3.399 24.401 1.00 97.25 94 GLU A O 1
ATOM 740 N N . ALA A 1 95 ? -24.780 -4.707 22.739 1.00 97.25 95 ALA A N 1
ATOM 741 C CA . ALA A 1 95 ? -25.015 -5.949 23.469 1.00 97.25 95 ALA A CA 1
ATOM 742 C C . ALA A 1 95 ? -24.194 -6.040 24.772 1.00 97.25 95 ALA A C 1
ATOM 744 O O . ALA A 1 95 ? -24.653 -6.607 25.764 1.00 97.25 95 ALA A O 1
ATOM 745 N N . ALA A 1 96 ? -22.965 -5.516 24.791 1.00 97.00 96 ALA A N 1
ATOM 746 C CA . ALA A 1 96 ? -22.139 -5.484 25.995 1.00 97.00 96 ALA A CA 1
ATOM 747 C C . ALA A 1 96 ? -22.667 -4.485 27.034 1.00 97.00 96 ALA A C 1
ATOM 749 O O . ALA A 1 96 ? -22.633 -4.791 28.227 1.00 97.00 96 ALA A O 1
ATOM 750 N N . LEU A 1 97 ? -23.161 -3.327 26.592 1.00 97.62 97 LEU A N 1
ATOM 751 C CA . LEU A 1 97 ? -23.786 -2.326 27.451 1.00 97.62 97 LEU A CA 1
ATOM 752 C C . LEU A 1 97 ? -25.078 -2.865 28.065 1.00 97.62 97 LEU A C 1
ATOM 754 O O . LEU A 1 97 ? -25.191 -2.838 29.285 1.00 97.62 97 LEU A O 1
ATOM 758 N N . ALA A 1 98 ? -25.963 -3.469 27.268 1.00 97.19 98 ALA A N 1
ATOM 759 C CA . ALA A 1 98 ? -27.196 -4.083 27.765 1.00 97.19 98 ALA A CA 1
ATOM 760 C C . ALA A 1 98 ? -26.916 -5.166 28.825 1.00 97.19 98 ALA A C 1
ATOM 762 O O . ALA A 1 98 ? -27.522 -5.177 29.895 1.00 97.19 98 ALA A O 1
ATOM 763 N N . ARG A 1 99 ? -25.924 -6.040 28.588 1.00 97.31 99 ARG A N 1
ATOM 764 C CA . ARG A 1 99 ? -25.501 -7.033 29.594 1.00 97.31 99 ARG A CA 1
ATOM 765 C C . ARG A 1 99 ? -24.960 -6.382 30.867 1.00 97.31 99 ARG A C 1
ATOM 767 O O . ARG A 1 99 ? -25.222 -6.871 31.960 1.00 97.31 99 ARG A O 1
ATOM 774 N N . ARG A 1 100 ? -24.174 -5.308 30.746 1.00 96.44 100 ARG A N 1
ATOM 775 C CA . ARG A 1 100 ? -23.634 -4.589 31.912 1.00 96.44 100 ARG A CA 1
ATOM 776 C C . ARG A 1 100 ? -24.724 -3.892 32.712 1.00 96.44 100 ARG A C 1
ATOM 778 O O . ARG A 1 100 ? -24.651 -3.912 33.935 1.00 96.44 100 ARG A O 1
ATOM 785 N N . GLU A 1 101 ? -25.700 -3.304 32.036 1.00 97.19 101 GLU A N 1
ATOM 786 C CA . GLU A 1 101 ? -26.862 -2.688 32.665 1.00 97.19 101 GLU A CA 1
ATOM 787 C C . GLU A 1 101 ? -27.662 -3.729 33.446 1.00 97.19 101 GLU A C 1
ATOM 789 O O . GLU A 1 101 ? -27.892 -3.547 34.639 1.00 97.19 101 GLU A O 1
ATOM 794 N N . GLN A 1 102 ? -27.967 -4.872 32.827 1.00 97.19 102 GLN A N 1
ATOM 795 C CA . GLN A 1 102 ? -28.667 -5.959 33.505 1.00 97.19 102 GLN A CA 1
ATOM 796 C C . GLN A 1 102 ? -27.908 -6.446 34.750 1.00 97.19 102 GLN A C 1
ATOM 798 O O . GLN A 1 102 ? -28.487 -6.533 35.830 1.00 97.19 102 GLN A O 1
ATOM 803 N N . LEU A 1 103 ? -26.596 -6.677 34.641 1.00 97.50 103 LEU A N 1
ATOM 804 C CA . LEU A 1 103 ? -25.767 -7.070 35.787 1.00 97.50 103 LEU A CA 1
ATOM 805 C C . LEU A 1 103 ? -25.730 -6.002 36.890 1.00 97.50 103 LEU A C 1
ATOM 807 O O . LEU A 1 103 ? -25.620 -6.337 38.069 1.00 97.50 103 LEU A O 1
ATOM 811 N N . ALA A 1 104 ? -25.772 -4.716 36.533 1.00 97.19 104 ALA A N 1
ATOM 812 C CA . ALA A 1 104 ? -25.833 -3.635 37.509 1.00 97.19 104 ALA A CA 1
ATOM 813 C C . ALA A 1 104 ? -27.180 -3.634 38.244 1.00 97.19 104 ALA A C 1
ATOM 815 O O . ALA A 1 104 ? -27.191 -3.544 39.470 1.00 97.19 104 ALA A O 1
ATOM 816 N N . VAL A 1 105 ? -28.290 -3.809 37.521 1.00 97.19 105 VAL A N 1
ATOM 817 C CA . VAL A 1 105 ? -29.635 -3.926 38.106 1.00 97.19 105 VAL A CA 1
ATOM 818 C C . VAL A 1 105 ? -29.724 -5.138 39.035 1.00 97.19 105 VAL A C 1
ATOM 820 O O . VAL A 1 105 ? -30.169 -4.999 40.171 1.00 97.19 105 VAL A O 1
ATOM 823 N N . GLU A 1 106 ? -29.233 -6.302 38.608 1.00 97.19 106 GLU A N 1
ATOM 824 C CA . GLU A 1 106 ? -29.203 -7.518 39.433 1.00 97.19 106 GLU A CA 1
ATOM 825 C C . GLU A 1 106 ? -28.381 -7.314 40.717 1.00 97.19 106 GLU A C 1
ATOM 827 O O . GLU A 1 106 ? -28.797 -7.722 41.803 1.00 97.19 106 GLU A O 1
ATOM 832 N N . LYS A 1 107 ? -27.238 -6.617 40.632 1.00 97.00 107 LYS A N 1
ATOM 833 C CA . LYS A 1 107 ? -26.432 -6.264 41.813 1.00 97.00 107 LYS A CA 1
ATOM 834 C C . LYS A 1 107 ? -27.146 -5.299 42.752 1.00 97.00 107 LYS A C 1
ATOM 836 O O . LYS A 1 107 ? -27.025 -5.465 43.963 1.00 97.00 107 LYS A O 1
ATOM 841 N N . ILE A 1 108 ? -27.861 -4.308 42.218 1.00 96.75 108 ILE A N 1
ATOM 842 C CA . ILE A 1 108 ? -28.650 -3.368 43.024 1.00 96.75 108 ILE A CA 1
ATOM 843 C C . ILE A 1 108 ? -29.744 -4.131 43.771 1.00 96.75 108 ILE A C 1
ATOM 845 O O . ILE A 1 108 ? -29.829 -4.014 44.988 1.00 96.75 108 ILE A O 1
ATOM 849 N N . GLN A 1 109 ? -30.499 -4.989 43.083 1.00 96.94 109 GLN A N 1
ATOM 850 C CA . GLN A 1 109 ? -31.549 -5.802 43.705 1.00 96.94 109 GLN A CA 1
ATOM 851 C C . GLN A 1 109 ? -30.997 -6.726 44.798 1.00 96.94 109 GLN A C 1
ATOM 853 O O . GLN A 1 109 ? -31.577 -6.833 45.878 1.00 96.94 109 GLN A O 1
ATOM 858 N N . ALA A 1 110 ? -29.850 -7.366 44.553 1.00 96.88 110 ALA A N 1
ATOM 859 C CA . ALA A 1 110 ? -29.189 -8.192 45.559 1.00 96.88 110 ALA A CA 1
ATOM 860 C C . ALA A 1 110 ? -28.732 -7.364 46.777 1.00 96.88 110 ALA A C 1
ATOM 862 O O . ALA A 1 110 ? -28.904 -7.794 47.917 1.00 96.88 110 ALA A O 1
ATOM 863 N N . ALA A 1 111 ? -28.180 -6.168 46.553 1.00 96.12 111 ALA A N 1
ATOM 864 C CA . ALA A 1 111 ? -27.772 -5.263 47.624 1.00 96.12 111 ALA A CA 1
ATOM 865 C C . ALA A 1 111 ? -28.972 -4.752 48.440 1.00 96.12 111 ALA A C 1
ATOM 867 O O . ALA A 1 111 ? -28.901 -4.730 49.666 1.00 96.12 111 ALA A O 1
ATOM 868 N N . GLU A 1 112 ? -30.083 -4.408 47.785 1.00 96.75 112 GLU A N 1
ATOM 869 C CA . GLU A 1 112 ? -31.336 -4.019 48.442 1.00 96.75 112 GLU A CA 1
ATOM 870 C C . GLU A 1 112 ? -31.890 -5.151 49.308 1.00 96.75 112 GLU A C 1
ATOM 872 O O . GLU A 1 112 ? -32.234 -4.925 50.468 1.00 96.75 112 GLU A O 1
ATOM 877 N N . ALA A 1 113 ? -31.927 -6.380 48.786 1.00 96.31 113 ALA A N 1
ATOM 878 C CA . ALA A 1 113 ? -32.391 -7.542 49.537 1.00 96.31 113 ALA A CA 1
ATOM 879 C C . ALA A 1 113 ? -31.532 -7.795 50.787 1.00 96.31 113 ALA A C 1
ATOM 881 O O . ALA A 1 113 ? -32.075 -8.021 51.872 1.00 96.31 113 ALA A O 1
ATOM 882 N N . ASN A 1 114 ? -30.206 -7.694 50.652 1.00 96.50 114 ASN A N 1
ATOM 883 C CA . ASN A 1 114 ? -29.269 -7.837 51.766 1.00 96.50 114 ASN A CA 1
ATOM 884 C C . ASN A 1 114 ? -29.454 -6.728 52.811 1.00 96.50 114 ASN A C 1
ATOM 886 O O . ASN A 1 114 ? -29.572 -7.026 53.997 1.00 96.50 114 ASN A O 1
ATOM 890 N N . ALA A 1 115 ? -29.561 -5.465 52.386 1.00 95.50 115 ALA A N 1
ATOM 891 C CA . ALA A 1 115 ? -29.798 -4.342 53.292 1.00 95.50 115 ALA A CA 1
ATOM 892 C C . ALA A 1 115 ? -31.126 -4.496 54.053 1.00 95.50 115 ALA A C 1
ATOM 894 O O . ALA A 1 115 ? -31.210 -4.219 55.248 1.00 95.50 115 ALA A O 1
ATOM 895 N N . LEU A 1 116 ? -32.169 -4.994 53.385 1.00 95.75 116 LEU A N 1
ATOM 896 C CA . LEU A 1 116 ? -33.476 -5.214 53.999 1.00 95.75 116 LEU A CA 1
ATOM 897 C C . LEU A 1 116 ? -33.447 -6.367 55.015 1.00 95.75 116 LEU A C 1
ATOM 899 O O . LEU A 1 116 ? -34.103 -6.284 56.056 1.00 95.75 116 LEU A O 1
ATOM 903 N N . GLN A 1 117 ? -32.670 -7.423 54.750 1.00 95.88 117 GLN A N 1
ATOM 904 C CA . GLN A 1 117 ? -32.402 -8.481 55.729 1.00 95.88 117 GLN A CA 1
ATOM 905 C C . GLN A 1 117 ? -31.618 -7.958 56.936 1.00 95.88 117 GLN A C 1
ATOM 907 O O . GLN A 1 117 ? -31.983 -8.270 58.068 1.00 95.88 117 GLN A O 1
ATOM 912 N N . GLU A 1 118 ? -30.597 -7.131 56.715 1.00 95.19 118 GLU A N 1
ATOM 913 C CA . GLU A 1 118 ? -29.782 -6.551 57.783 1.00 95.19 118 GLU A CA 1
ATOM 914 C C . GLU A 1 118 ? -30.611 -5.641 58.700 1.00 95.19 118 GLU A C 1
ATOM 916 O O . GLU A 1 118 ? -30.577 -5.796 59.922 1.00 95.19 118 GLU A O 1
ATOM 921 N N . VAL A 1 119 ? -31.455 -4.777 58.126 1.00 96.06 119 VAL A N 1
ATOM 922 C CA . VAL A 1 119 ? -32.394 -3.940 58.890 1.00 96.06 119 VAL A CA 1
ATOM 923 C C . VAL A 1 119 ? -33.363 -4.798 59.705 1.00 96.06 119 VAL A C 1
ATOM 925 O O . VAL A 1 119 ? -33.601 -4.512 60.877 1.00 96.06 119 VAL A O 1
ATOM 928 N N . ARG A 1 120 ? -33.915 -5.874 59.126 1.00 94.56 120 ARG A N 1
ATOM 929 C CA . ARG A 1 120 ? -34.793 -6.799 59.865 1.00 94.56 120 ARG A CA 1
ATOM 930 C C . ARG A 1 120 ? -34.062 -7.477 61.022 1.00 94.56 120 ARG A C 1
ATOM 932 O O . ARG A 1 120 ? -34.644 -7.579 62.098 1.00 94.56 120 ARG A O 1
ATOM 939 N N . GLY A 1 121 ? -32.812 -7.895 60.822 1.00 95.25 121 GLY A N 1
ATOM 940 C CA . GLY A 1 121 ? -31.966 -8.448 61.882 1.00 95.25 121 GLY A CA 1
ATOM 941 C C . GLY A 1 121 ? -31.796 -7.464 63.040 1.00 95.25 121 GLY A C 1
ATOM 942 O O . GLY A 1 121 ? -32.134 -7.787 64.175 1.00 95.25 121 GLY A O 1
ATOM 943 N N . GLN A 1 122 ? -31.414 -6.220 62.733 1.00 94.12 122 GLN A N 1
ATOM 944 C CA . GLN A 1 122 ? -31.278 -5.157 63.736 1.00 94.12 122 GLN A CA 1
ATOM 945 C C . GLN A 1 122 ? -32.596 -4.862 64.473 1.00 94.12 122 GLN A C 1
ATOM 947 O O . GLN A 1 122 ? -32.588 -4.623 65.681 1.00 94.12 122 GLN A O 1
ATOM 952 N N . MET A 1 123 ? -33.741 -4.897 63.779 1.00 92.88 123 MET A N 1
ATOM 953 C CA . MET A 1 123 ? -35.052 -4.732 64.419 1.00 92.88 123 MET A CA 1
ATOM 954 C C . MET A 1 123 ? -35.380 -5.877 65.382 1.00 92.88 123 MET A C 1
ATOM 956 O O . MET A 1 123 ? -35.919 -5.617 66.457 1.00 92.88 123 MET A O 1
ATOM 960 N N . VAL A 1 124 ? -35.068 -7.127 65.020 1.00 94.81 124 VAL A N 1
ATOM 961 C CA . VAL A 1 124 ? -35.266 -8.290 65.900 1.00 94.81 124 VAL A CA 1
ATOM 962 C C . VAL A 1 124 ? -34.401 -8.158 67.149 1.00 94.81 124 VAL A C 1
ATOM 964 O O . VAL A 1 124 ? -34.919 -8.302 68.257 1.00 94.81 124 VAL A O 1
ATOM 967 N N . ASP A 1 125 ? -33.127 -7.801 66.993 1.00 94.06 125 ASP A N 1
ATOM 968 C CA . ASP A 1 125 ? -32.213 -7.601 68.121 1.00 94.06 125 ASP A CA 1
ATOM 969 C C . ASP A 1 125 ? -32.698 -6.480 69.050 1.00 94.06 125 ASP A C 1
ATOM 971 O O . ASP A 1 125 ? -32.719 -6.640 70.275 1.00 94.06 125 ASP A O 1
ATOM 975 N N . LEU A 1 126 ? -33.168 -5.364 68.480 1.00 93.88 126 LEU A N 1
ATOM 976 C CA . LEU A 1 126 ? -33.734 -4.253 69.244 1.00 93.88 126 LEU A CA 1
ATOM 977 C C . LEU A 1 126 ? -35.025 -4.653 69.972 1.00 93.88 126 LEU A C 1
ATOM 979 O O . LEU A 1 126 ? -35.203 -4.293 71.137 1.00 93.88 126 LEU A O 1
ATOM 983 N N . ALA A 1 127 ? -35.913 -5.406 69.319 1.00 93.12 127 ALA A N 1
ATOM 984 C CA . ALA A 1 127 ? -37.145 -5.900 69.926 1.00 93.12 127 ALA A CA 1
ATOM 985 C C . ALA A 1 127 ? -36.843 -6.845 71.097 1.00 93.12 127 ALA A C 1
ATOM 987 O O . ALA A 1 127 ? -37.378 -6.649 72.185 1.00 93.12 127 ALA A O 1
ATOM 988 N N . VAL A 1 128 ? -35.925 -7.802 70.921 1.00 93.06 128 VAL A N 1
ATOM 989 C CA . VAL A 1 128 ? -35.482 -8.714 71.989 1.00 93.06 128 VAL A CA 1
ATOM 990 C C . VAL A 1 128 ? -34.861 -7.937 73.153 1.00 93.06 128 VAL A C 1
ATOM 992 O O . VAL A 1 128 ? -35.181 -8.211 74.313 1.00 93.06 128 VAL A O 1
ATOM 995 N N . ALA A 1 129 ? -34.016 -6.940 72.873 1.00 92.06 129 ALA A N 1
ATOM 996 C CA . ALA A 1 129 ? -33.424 -6.086 73.901 1.00 92.06 129 ALA A CA 1
ATOM 997 C C . ALA A 1 129 ? -34.486 -5.269 74.662 1.00 92.06 129 ALA A C 1
ATOM 999 O O . ALA A 1 129 ? -34.441 -5.184 75.892 1.00 92.06 129 ALA A O 1
ATOM 1000 N N . ALA A 1 130 ? -35.472 -4.708 73.955 1.00 91.06 130 ALA A N 1
ATOM 1001 C CA . ALA A 1 130 ? -36.576 -3.967 74.556 1.00 91.06 130 ALA A CA 1
ATOM 1002 C C . ALA A 1 130 ? -37.472 -4.874 75.414 1.00 91.06 130 ALA A C 1
ATOM 1004 O O . ALA A 1 130 ? -37.800 -4.512 76.544 1.00 91.06 130 ALA A O 1
ATOM 1005 N N . THR A 1 131 ? -37.815 -6.072 74.927 1.00 90.62 131 THR A N 1
ATOM 1006 C CA . THR A 1 131 ? -38.583 -7.069 75.684 1.00 90.62 131 THR A CA 1
ATOM 1007 C C . THR A 1 131 ? -37.828 -7.521 76.929 1.00 90.62 131 THR A C 1
ATOM 1009 O O . THR A 1 131 ? -38.430 -7.576 77.998 1.00 90.62 131 THR A O 1
ATOM 1012 N N . ARG A 1 132 ? -36.514 -7.777 76.834 1.00 87.31 132 ARG A N 1
ATOM 1013 C CA . ARG A 1 132 ? -35.669 -8.099 77.997 1.00 87.31 132 ARG A CA 1
ATOM 1014 C C . ARG A 1 132 ? -35.744 -6.996 79.049 1.00 87.31 132 ARG A C 1
ATOM 1016 O O . ARG A 1 132 ? -36.043 -7.283 80.203 1.00 87.31 132 ARG A O 1
ATOM 1023 N N . LYS A 1 133 ? -35.552 -5.739 78.640 1.00 88.81 133 LYS A N 1
ATOM 1024 C CA . LYS A 1 133 ? -35.609 -4.577 79.537 1.00 88.81 133 LYS A CA 1
ATOM 1025 C C . LYS A 1 133 ? -36.996 -4.388 80.163 1.00 88.81 133 LYS A C 1
ATOM 1027 O O . LYS A 1 133 ? -37.104 -4.030 81.332 1.00 88.81 133 LYS A O 1
ATOM 1032 N N . LEU A 1 134 ? -38.068 -4.651 79.411 1.00 86.88 134 LEU A N 1
ATOM 1033 C CA . LEU A 1 134 ? -39.438 -4.611 79.926 1.00 86.88 134 LEU A CA 1
ATOM 1034 C C . LEU A 1 134 ? -39.696 -5.721 80.956 1.00 86.88 134 LEU A C 1
ATOM 1036 O O . LEU A 1 134 ? -40.322 -5.447 81.980 1.00 86.88 134 LEU A O 1
ATOM 1040 N N . LEU A 1 135 ? -39.208 -6.943 80.704 1.00 81.88 135 LEU A N 1
ATOM 1041 C CA . LEU A 1 135 ? -39.282 -8.063 81.646 1.00 81.88 135 LEU A CA 1
ATOM 1042 C C . LEU A 1 135 ? -38.499 -7.752 82.926 1.00 81.88 135 LEU A C 1
ATOM 1044 O O . LEU A 1 135 ? -39.036 -7.907 84.015 1.00 81.88 135 LEU A O 1
ATOM 1048 N N . GLU A 1 136 ? -37.265 -7.261 82.812 1.00 80.88 136 GLU A N 1
ATOM 1049 C CA . GLU A 1 136 ? -36.436 -6.877 83.964 1.00 80.88 136 GLU A CA 1
ATOM 1050 C C . GLU A 1 136 ? -37.134 -5.842 84.857 1.00 80.88 136 GLU A C 1
ATOM 1052 O O . GLU A 1 136 ? -37.134 -5.989 86.079 1.00 80.88 136 GLU A O 1
ATOM 1057 N N . ASN A 1 137 ? -37.789 -4.847 84.250 1.00 80.94 137 ASN A N 1
ATOM 1058 C CA . ASN A 1 137 ? -38.496 -3.791 84.974 1.00 80.94 137 ASN A CA 1
ATOM 1059 C C . ASN A 1 137 ? -39.841 -4.232 85.579 1.00 80.94 137 ASN A C 1
ATOM 1061 O O . ASN A 1 137 ? -40.277 -3.630 86.556 1.00 80.94 137 ASN A O 1
ATOM 1065 N N . ASN A 1 138 ? -40.511 -5.245 85.013 1.00 74.19 138 ASN A N 1
ATOM 1066 C CA . ASN A 1 138 ? -41.837 -5.699 85.464 1.00 74.19 138 ASN A CA 1
ATOM 1067 C C . ASN A 1 138 ? -41.826 -7.042 86.217 1.00 74.19 138 ASN A C 1
ATOM 1069 O O . ASN A 1 138 ? -42.877 -7.472 86.693 1.00 74.19 138 ASN A O 1
ATOM 1073 N N . LEU A 1 139 ? -40.682 -7.727 86.350 1.00 73.56 139 LEU A N 1
ATOM 1074 C CA . LEU A 1 139 ? -40.605 -8.951 87.152 1.00 73.56 139 LEU A CA 1
ATOM 1075 C C . LEU A 1 139 ? -40.607 -8.631 88.652 1.00 73.56 139 LEU A C 1
ATOM 1077 O O . LEU A 1 139 ? -39.604 -8.181 89.224 1.00 73.56 139 LEU A O 1
ATOM 1081 N N . ASP A 1 140 ? -41.717 -8.962 89.310 1.00 73.00 140 ASP A N 1
ATOM 1082 C CA . ASP A 1 140 ? -41.797 -9.004 90.767 1.00 73.00 140 ASP A CA 1
ATOM 1083 C C . ASP A 1 140 ? -41.020 -10.214 91.347 1.00 73.00 140 ASP A C 1
ATOM 1085 O O . ASP A 1 140 ? -40.575 -11.132 90.644 1.00 73.00 140 ASP A O 1
ATOM 1089 N N . ALA A 1 141 ? -40.790 -10.206 92.663 1.00 71.12 141 ALA A N 1
ATOM 1090 C CA . ALA A 1 141 ? -40.046 -11.270 93.340 1.00 71.12 141 ALA A CA 1
ATOM 1091 C C . ALA A 1 141 ? -40.774 -12.633 93.349 1.00 71.12 141 ALA A C 1
ATOM 1093 O O . ALA A 1 141 ? -40.112 -13.670 93.417 1.00 71.12 141 ALA A O 1
ATOM 1094 N N . ALA A 1 142 ? -42.106 -12.650 93.254 1.00 71.31 142 ALA A N 1
ATOM 1095 C CA . ALA A 1 142 ? -42.914 -13.868 93.251 1.00 71.31 142 ALA A CA 1
ATOM 1096 C C . ALA A 1 142 ? -42.878 -14.567 91.880 1.00 71.31 142 ALA A C 1
ATOM 1098 O O . ALA A 1 142 ? -42.671 -15.779 91.810 1.00 71.31 142 ALA A O 1
ATOM 1099 N N . ALA A 1 143 ? -42.975 -13.805 90.791 1.00 71.81 143 ALA A N 1
ATOM 1100 C CA . ALA A 1 143 ? -42.842 -14.261 89.416 1.00 71.81 143 ALA A CA 1
ATOM 1101 C C . ALA A 1 143 ? -41.449 -14.849 89.153 1.00 71.81 143 ALA A C 1
ATOM 1103 O O . ALA A 1 143 ? -41.355 -15.926 88.567 1.00 71.81 143 ALA A O 1
ATOM 1104 N N . ARG A 1 144 ? -40.376 -14.218 89.665 1.00 72.88 144 ARG A N 1
ATOM 1105 C CA . ARG A 1 144 ? -39.014 -14.796 89.631 1.00 72.88 144 ARG A CA 1
ATOM 1106 C C . ARG A 1 144 ? -38.957 -16.161 90.312 1.00 72.88 144 ARG A C 1
ATOM 1108 O O . ARG A 1 144 ? -38.406 -17.100 89.751 1.00 72.88 144 ARG A O 1
ATOM 1115 N N . LYS A 1 145 ? -39.520 -16.276 91.519 1.00 76.31 145 LYS A N 1
ATOM 1116 C CA . LYS A 1 145 ? -39.473 -17.518 92.303 1.00 76.31 145 LYS A CA 1
ATOM 1117 C C . LYS A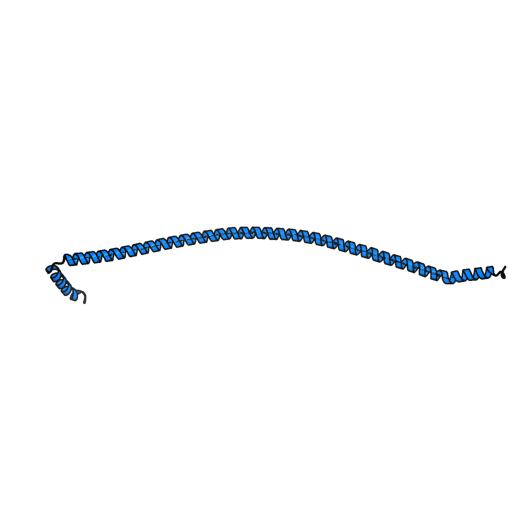 1 145 ? -40.266 -18.649 91.637 1.00 76.31 145 LYS A C 1
ATOM 1119 O O . LYS A 1 145 ? -39.808 -19.786 91.655 1.00 76.31 145 LYS A O 1
ATOM 1124 N N . ARG A 1 146 ? -41.405 -18.330 91.008 1.00 79.44 146 ARG A N 1
ATOM 1125 C CA . ARG A 1 146 ? -42.206 -19.284 90.225 1.00 79.44 146 ARG A CA 1
ATOM 1126 C C . ARG A 1 146 ? -41.477 -19.755 88.963 1.00 79.44 146 ARG A C 1
ATOM 1128 O O . ARG A 1 146 ? -41.411 -20.953 88.746 1.00 79.44 146 ARG A O 1
ATOM 1135 N N . LEU A 1 147 ? -40.871 -18.843 88.196 1.00 78.81 147 LEU A N 1
ATOM 1136 C CA . LEU A 1 147 ? -40.104 -19.185 86.988 1.00 78.81 147 LEU A CA 1
ATOM 1137 C C . LEU A 1 147 ? -38.881 -20.063 87.295 1.00 78.81 147 LEU A C 1
ATOM 1139 O O . LEU A 1 147 ? -38.572 -20.973 86.535 1.00 78.81 147 LEU A O 1
ATOM 1143 N N . VAL A 1 148 ? -38.195 -19.820 88.419 1.00 79.25 148 VAL A N 1
ATOM 1144 C CA . VAL A 1 148 ? -37.095 -20.689 88.876 1.00 79.25 148 VAL A CA 1
ATOM 1145 C C . VAL A 1 148 ? -37.614 -22.074 89.274 1.00 79.25 148 VAL A C 1
ATOM 1147 O O . VAL A 1 148 ? -36.966 -23.065 88.958 1.00 79.25 148 VAL A O 1
ATOM 1150 N N . GLY A 1 149 ? -38.776 -22.153 89.928 1.00 80.06 149 GLY A N 1
ATOM 1151 C CA . GLY A 1 149 ? -39.425 -23.430 90.247 1.00 80.06 149 GLY A CA 1
ATOM 1152 C C . GLY A 1 149 ? -39.816 -24.222 88.996 1.00 80.06 149 GLY A C 1
ATOM 1153 O O . GLY A 1 149 ? -39.417 -25.371 88.862 1.00 80.06 149 GLY A O 1
ATOM 1154 N N . GLU A 1 150 ? -40.499 -23.582 88.044 1.00 79.94 150 GLU A N 1
ATOM 1155 C CA . GLU A 1 150 ? -40.894 -24.198 86.767 1.00 79.94 150 GLU A CA 1
ATOM 1156 C C . GLU A 1 150 ? -39.678 -24.662 85.946 1.00 79.94 150 GLU A C 1
ATOM 1158 O O . GLU A 1 150 ? -39.703 -25.752 85.383 1.00 79.94 150 GLU A O 1
ATOM 1163 N N . ALA A 1 151 ? -38.580 -23.894 85.923 1.00 80.12 151 ALA A N 1
ATOM 1164 C CA . ALA A 1 151 ? -37.358 -24.305 85.230 1.00 80.12 151 ALA A CA 1
ATOM 1165 C C . ALA A 1 151 ? -36.681 -25.522 85.888 1.00 80.12 151 ALA A C 1
ATOM 1167 O O . ALA A 1 151 ? -36.107 -26.352 85.187 1.00 80.12 151 ALA A O 1
ATOM 1168 N N . ILE A 1 152 ? -36.743 -25.642 87.220 1.00 78.81 152 ILE A N 1
ATOM 1169 C CA . ILE A 1 152 ? -36.238 -26.817 87.950 1.00 78.81 152 ILE A CA 1
ATOM 1170 C C . ILE A 1 152 ? -37.094 -28.053 87.638 1.00 78.81 152 ILE A C 1
ATOM 1172 O O . ILE A 1 152 ? -36.538 -29.136 87.450 1.00 78.81 152 ILE A O 1
ATOM 1176 N N . ASP A 1 153 ? -38.411 -27.885 87.511 1.00 81.12 153 ASP A N 1
ATOM 1177 C CA . ASP A 1 153 ? -39.344 -28.963 87.163 1.00 81.12 153 ASP A CA 1
ATOM 1178 C C . ASP A 1 153 ? -39.247 -29.393 85.680 1.00 81.12 153 ASP A C 1
ATOM 1180 O O . ASP A 1 153 ? -39.512 -30.551 85.356 1.00 81.12 153 ASP A O 1
ATOM 1184 N N . GLU A 1 154 ? -38.813 -28.510 84.770 1.00 77.12 154 GLU A N 1
ATOM 1185 C CA . GLU A 1 154 ? -38.622 -28.821 83.340 1.00 77.12 154 GLU A CA 1
ATOM 1186 C C . GLU A 1 154 ? -37.324 -29.593 83.024 1.00 77.12 154 GLU A C 1
ATOM 1188 O O . GLU A 1 154 ? -37.263 -30.310 82.021 1.00 77.12 154 GLU A O 1
ATOM 1193 N N . ILE A 1 155 ? -36.281 -29.482 83.858 1.00 75.62 155 ILE A N 1
ATOM 1194 C CA . ILE A 1 155 ? -34.999 -30.193 83.672 1.00 75.62 155 ILE A CA 1
ATOM 1195 C C . ILE A 1 155 ? -35.179 -31.722 83.537 1.00 75.62 155 ILE A C 1
ATOM 1197 O O . ILE A 1 155 ? -34.607 -32.296 82.606 1.00 75.62 155 ILE A O 1
ATOM 1201 N N . PRO A 1 156 ? -35.975 -32.406 84.384 1.00 73.44 156 PRO A N 1
ATOM 1202 C CA . PRO A 1 156 ? -36.228 -33.837 84.218 1.00 73.44 156 PRO A CA 1
ATOM 1203 C C . PRO A 1 156 ? -36.964 -34.207 82.918 1.00 73.44 156 PRO A C 1
ATOM 1205 O O . PRO A 1 156 ? -36.791 -35.321 82.432 1.00 73.44 156 PRO A O 1
ATOM 1208 N N . ALA A 1 157 ? -37.750 -33.298 82.327 1.00 68.19 157 ALA A N 1
ATOM 1209 C CA . ALA A 1 157 ? -38.556 -33.567 81.131 1.00 68.19 157 ALA A CA 1
ATOM 1210 C C . ALA A 1 157 ? -37.773 -33.472 79.806 1.00 68.19 157 ALA A C 1
ATOM 1212 O O . ALA A 1 157 ? -38.236 -33.984 78.791 1.00 68.19 157 ALA A O 1
ATOM 1213 N N . ARG A 1 158 ? -36.589 -32.839 79.797 1.00 60.25 158 ARG A N 1
ATOM 1214 C CA . ARG A 1 158 ? -35.696 -32.758 78.618 1.00 60.25 158 ARG A CA 1
ATOM 1215 C C . ARG A 1 158 ? -34.524 -33.749 78.648 1.00 60.25 158 ARG A C 1
ATOM 1217 O O . ARG A 1 158 ? -33.681 -33.713 77.756 1.00 60.25 158 ARG A O 1
ATOM 1224 N N . LEU A 1 159 ? -34.454 -34.590 79.683 1.00 56.62 159 LEU A N 1
ATOM 1225 C CA . LEU A 1 159 ? -33.442 -35.641 79.875 1.00 56.62 159 LEU A CA 1
ATOM 1226 C C . LEU A 1 159 ? -33.968 -37.061 79.566 1.00 56.62 159 LEU A C 1
ATOM 1228 O O . LEU A 1 159 ? -33.285 -38.041 79.867 1.00 56.62 159 LEU A O 1
ATOM 1232 N N . GLN A 1 160 ? -35.150 -37.167 78.951 1.00 53.03 160 GLN A N 1
ATOM 1233 C CA . GLN A 1 160 ? -35.665 -38.367 78.275 1.00 53.03 160 GLN A CA 1
ATOM 1234 C C . GLN A 1 160 ? -35.648 -38.147 76.762 1.00 53.03 160 GLN A C 1
ATOM 1236 O O . GLN A 1 160 ? -35.439 -39.145 76.039 1.00 53.03 160 GLN A O 1
#

pLDDT: mean 90.77, std 9.97, range [53.03, 97.88]

Sequence (160 aa):
MLSDPSFWVAVAFVLFLALVGKKVWLAATASLDARAEEIKAKLDEAKQLREEAQAAKANFQRLQRDALEAAEEILAHAKEEAQRMRAEGEKKLEAALARREQLAVEKIQAAEANALQEVRGQMVDLAVAATRKLLENNLDAAARKRLVGEAIDEIPARLQ